Protein AF-A0A4R4M966-F1 (afdb_monomer_lite)

Sequence (171 aa):
MPVGVYNVPHFDFHFYIQPLAERNQIRPGPCPMLTKCDDYKRAKLPVPERYRAPDFSDVDAVEPAMANHLIDLTSPEFHGRPFTHTWIYGQYDGEITFYEAMITKAWFDGQRAGTTGDICVPFRQPREWQLAGWYPTSYCVAYRENRDDYTVALSDFRYREGSPRKSEPSR

Structure (mmCIF, N/CA/C/O backbone):
data_AF-A0A4R4M966-F1
#
_entry.id   AF-A0A4R4M966-F1
#
loop_
_atom_site.group_PDB
_atom_site.id
_atom_site.type_symbol
_atom_site.label_atom_id
_atom_site.label_alt_id
_atom_site.label_comp_id
_atom_site.label_asym_id
_atom_site.label_entity_id
_atom_site.label_seq_id
_atom_site.pdbx_PDB_ins_code
_atom_site.Cartn_x
_atom_site.Cartn_y
_atom_site.Cartn_z
_atom_site.occupancy
_atom_site.B_iso_or_equiv
_atom_site.auth_seq_id
_atom_site.auth_comp_id
_atom_site.auth_asym_id
_atom_site.auth_atom_id
_atom_site.pdbx_PDB_model_num
ATOM 1 N N . MET A 1 1 ? 13.445 -1.791 4.683 1.00 67.00 1 MET A N 1
ATOM 2 C CA . MET A 1 1 ? 12.358 -1.362 5.608 1.00 67.00 1 MET A CA 1
ATOM 3 C C . MET A 1 1 ? 12.818 -0.192 6.487 1.00 67.00 1 MET A C 1
ATOM 5 O O . MET A 1 1 ? 13.939 -0.250 6.991 1.00 67.00 1 MET A O 1
ATOM 9 N N . PRO A 1 2 ? 11.999 0.860 6.687 1.00 77.88 2 PRO A N 1
ATOM 10 C CA . PRO A 1 2 ? 12.363 2.014 7.513 1.00 77.88 2 PRO A CA 1
ATOM 11 C C . PRO A 1 2 ? 12.540 1.648 8.994 1.00 77.88 2 PRO A C 1
ATOM 13 O O . PRO A 1 2 ? 11.638 1.103 9.633 1.00 77.88 2 PRO A O 1
ATOM 16 N N . VAL A 1 3 ? 13.713 1.955 9.552 1.00 81.25 3 VAL A N 1
ATOM 17 C CA . VAL A 1 3 ? 14.059 1.608 10.938 1.00 81.25 3 VAL A CA 1
ATOM 18 C C . VAL A 1 3 ? 13.221 2.429 11.917 1.00 81.25 3 VAL A C 1
ATOM 20 O O . VAL A 1 3 ? 13.208 3.654 11.856 1.00 81.25 3 VAL A O 1
ATOM 23 N N . GLY A 1 4 ? 12.551 1.748 12.850 1.00 83.50 4 GLY A N 1
ATOM 24 C CA . GLY A 1 4 ? 11.837 2.379 13.965 1.00 83.50 4 GLY A CA 1
ATOM 25 C C . GLY A 1 4 ? 10.470 2.985 13.632 1.00 83.50 4 GLY A C 1
ATOM 26 O O . GLY A 1 4 ? 9.835 3.506 14.540 1.00 83.50 4 GLY A O 1
ATOM 27 N N . VAL A 1 5 ? 10.010 2.904 12.378 1.00 89.62 5 VAL A N 1
ATOM 28 C CA . VAL A 1 5 ? 8.715 3.469 11.952 1.00 89.62 5 VAL A CA 1
ATOM 29 C C . VAL A 1 5 ? 7.574 2.469 12.171 1.00 89.62 5 VAL A C 1
ATOM 31 O O . VAL A 1 5 ? 6.616 2.764 12.880 1.00 89.62 5 VAL A O 1
ATOM 34 N N . TYR A 1 6 ? 7.703 1.251 11.638 1.00 93.31 6 TYR A N 1
ATOM 35 C CA . TYR A 1 6 ? 6.679 0.197 11.735 1.00 93.31 6 TYR A CA 1
ATOM 36 C C . TYR A 1 6 ? 6.970 -0.809 12.863 1.00 93.31 6 T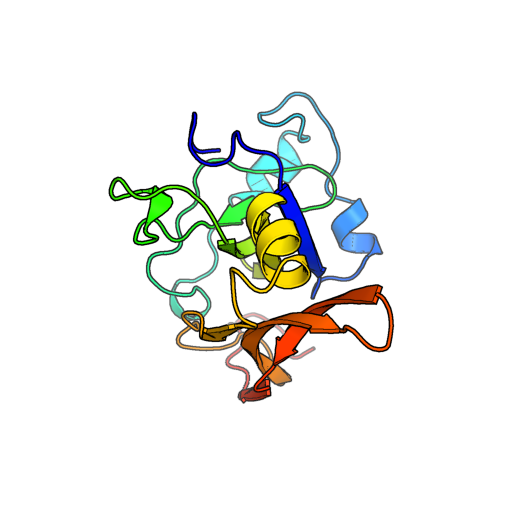YR A C 1
ATOM 38 O O . TYR A 1 6 ? 6.766 -2.008 12.723 1.00 93.31 6 TYR A O 1
ATOM 46 N N . ASN A 1 7 ? 7.514 -0.345 13.993 1.00 91.88 7 ASN A N 1
ATOM 47 C CA . ASN A 1 7 ? 7.960 -1.201 15.106 1.00 91.88 7 ASN A CA 1
ATOM 48 C C . ASN A 1 7 ? 6.902 -1.427 16.207 1.00 91.88 7 ASN A C 1
ATOM 50 O O . ASN A 1 7 ? 7.208 -2.026 17.239 1.00 91.88 7 ASN A O 1
ATOM 54 N N . VAL A 1 8 ? 5.677 -0.941 16.015 1.00 96.06 8 VAL A N 1
ATOM 55 C CA . VAL A 1 8 ? 4.538 -1.172 16.919 1.00 96.06 8 VAL A CA 1
ATOM 56 C C . VAL A 1 8 ? 3.713 -2.367 16.435 1.00 96.06 8 VAL A C 1
ATOM 58 O O . VAL A 1 8 ? 3.754 -2.658 15.249 1.00 96.06 8 VAL A O 1
ATOM 61 N N . PRO A 1 9 ? 2.935 -3.069 17.278 1.00 98.06 9 PRO A N 1
ATOM 62 C CA . PRO A 1 9 ? 2.073 -4.154 16.806 1.00 98.06 9 PRO A CA 1
ATOM 63 C C . PRO A 1 9 ? 1.074 -3.683 15.739 1.00 98.06 9 PRO A C 1
ATOM 65 O O . PRO A 1 9 ? 0.321 -2.730 15.962 1.00 98.06 9 PRO A O 1
ATOM 68 N N . HIS A 1 10 ? 1.047 -4.364 14.597 1.00 98.06 10 HIS A N 1
ATOM 69 C CA . HIS A 1 10 ? 0.202 -4.035 13.452 1.00 98.06 10 HIS A CA 1
ATOM 70 C C . HIS A 1 10 ? -0.138 -5.290 12.640 1.00 98.06 10 HIS A C 1
ATOM 72 O O . HIS A 1 10 ? 0.378 -6.376 12.910 1.00 98.06 10 HIS A O 1
ATOM 78 N N . PHE A 1 11 ? -1.068 -5.130 11.704 1.00 98.31 11 PHE A N 1
ATOM 79 C CA . PHE A 1 11 ? -1.511 -6.155 10.770 1.00 98.31 11 PHE A CA 1
ATOM 80 C C . PHE A 1 11 ? -1.362 -5.652 9.337 1.00 98.31 11 PHE A C 1
ATOM 82 O O . PHE A 1 11 ? -1.744 -4.513 9.055 1.00 98.31 11 PHE A O 1
ATOM 89 N N . ASP A 1 12 ? -0.920 -6.550 8.459 1.00 97.56 12 ASP A N 1
ATOM 90 C CA . ASP A 1 12 ? -0.593 -6.263 7.061 1.00 97.56 12 ASP A CA 1
ATOM 91 C C . ASP A 1 12 ? -1.593 -6.966 6.143 1.00 97.56 12 ASP A C 1
ATOM 93 O O . ASP A 1 12 ? -1.545 -8.184 5.919 1.00 97.56 12 ASP A O 1
ATOM 97 N N . PHE A 1 13 ? -2.551 -6.207 5.622 1.00 98.25 13 PHE A N 1
ATOM 98 C CA . PHE A 1 13 ? -3.630 -6.744 4.801 1.00 98.25 13 PHE A CA 1
ATOM 99 C C . PHE A 1 13 ? -3.240 -6.712 3.329 1.00 98.25 13 PHE A C 1
ATOM 101 O O . PHE A 1 13 ? -3.405 -5.696 2.660 1.00 98.25 13 PHE A O 1
ATOM 108 N N . HIS A 1 14 ? -2.760 -7.845 2.822 1.00 97.69 14 HIS A N 1
ATOM 109 C CA . HIS A 1 14 ? -2.342 -7.991 1.433 1.00 97.69 14 HIS A CA 1
ATOM 110 C C . HIS A 1 14 ? -3.511 -8.370 0.511 1.00 97.69 14 HIS A C 1
ATOM 112 O O . HIS A 1 14 ? -4.112 -9.440 0.639 1.00 97.69 14 HIS A O 1
ATOM 118 N N . PHE A 1 15 ? -3.767 -7.534 -0.490 1.00 97.38 15 PHE A N 1
ATOM 119 C CA . PHE A 1 15 ? -4.709 -7.771 -1.580 1.00 97.38 15 PHE A CA 1
ATOM 120 C C . PHE A 1 15 ? -3.929 -8.097 -2.855 1.00 97.38 15 PHE A C 1
ATOM 122 O O . PHE A 1 15 ? -3.533 -7.210 -3.613 1.00 97.38 15 PHE A O 1
ATOM 129 N N . TYR A 1 16 ? -3.677 -9.385 -3.084 1.00 96.50 16 TYR A N 1
ATOM 130 C CA . TYR A 1 16 ? -2.956 -9.838 -4.271 1.00 96.50 16 TYR A CA 1
ATOM 131 C C . TYR A 1 16 ? -3.815 -9.708 -5.526 1.00 96.50 16 TYR A C 1
ATOM 133 O O . TYR A 1 16 ? -4.934 -10.218 -5.579 1.00 96.50 16 TYR A O 1
ATOM 141 N N . ILE A 1 17 ? -3.246 -9.067 -6.544 1.00 93.62 17 ILE A N 1
ATOM 142 C CA . ILE A 1 17 ? -3.785 -9.057 -7.909 1.00 93.62 17 ILE A CA 1
ATOM 143 C C . ILE A 1 17 ? -3.038 -10.046 -8.814 1.00 93.62 17 ILE A C 1
ATOM 145 O O . ILE A 1 17 ? -3.580 -10.471 -9.832 1.00 93.62 17 ILE A O 1
ATOM 149 N N . GLN A 1 18 ? -1.832 -10.474 -8.418 1.00 93.44 18 GLN A N 1
ATOM 150 C CA . GLN A 1 18 ? -1.130 -11.598 -9.041 1.00 93.44 18 GLN A CA 1
ATOM 151 C C . GLN A 1 18 ? -1.713 -12.961 -8.611 1.00 93.44 18 GLN A C 1
ATOM 153 O O . GLN A 1 18 ? -2.183 -13.105 -7.475 1.00 93.44 18 GLN A O 1
ATOM 158 N N . PRO A 1 19 ? -1.631 -14.003 -9.461 1.00 94.81 19 PRO A N 1
ATOM 159 C CA . PRO A 1 19 ? -2.010 -15.361 -9.088 1.00 94.81 19 PRO A CA 1
ATOM 160 C C . PRO A 1 19 ? -1.223 -15.898 -7.884 1.00 94.81 19 PRO A C 1
ATOM 162 O O . PRO A 1 19 ? -0.009 -15.720 -7.770 1.00 94.81 19 PRO A O 1
ATOM 165 N N . LEU A 1 20 ? -1.901 -16.666 -7.025 1.00 94.94 20 LEU A N 1
ATOM 166 C CA . LEU A 1 20 ? -1.300 -17.304 -5.845 1.00 94.94 20 LEU A CA 1
ATOM 167 C C . LEU A 1 20 ? -0.065 -18.154 -6.189 1.00 94.94 20 LEU A C 1
ATOM 169 O O . LEU A 1 20 ? 0.922 -18.152 -5.453 1.00 94.94 20 LEU A O 1
ATOM 173 N N . ALA A 1 21 ? -0.126 -18.889 -7.302 1.00 96.19 21 ALA A N 1
ATOM 174 C CA . ALA A 1 21 ? 0.972 -19.739 -7.743 1.00 96.19 21 ALA A CA 1
ATOM 175 C C . ALA A 1 21 ? 2.231 -18.924 -8.075 1.00 96.19 21 ALA A C 1
ATOM 177 O O . ALA A 1 21 ? 3.318 -19.357 -7.708 1.00 96.19 21 ALA A O 1
ATOM 178 N N . GLU A 1 22 ? 2.080 -17.754 -8.707 1.00 95.50 22 GLU A N 1
ATOM 179 C CA . GLU A 1 22 ? 3.183 -16.850 -9.062 1.00 95.50 22 GLU A CA 1
ATOM 180 C C . GLU A 1 22 ? 3.778 -16.188 -7.819 1.00 95.50 22 GLU A C 1
ATOM 182 O O . GLU A 1 22 ? 4.990 -16.250 -7.619 1.00 95.50 22 GLU A O 1
ATOM 187 N N . ARG A 1 23 ? 2.929 -15.678 -6.916 1.00 95.88 23 ARG A N 1
ATOM 188 C CA . ARG A 1 23 ? 3.353 -15.151 -5.609 1.00 95.88 23 ARG A CA 1
ATOM 189 C C . ARG A 1 23 ? 4.234 -16.149 -4.854 1.00 95.88 23 ARG A C 1
ATOM 191 O O . ARG A 1 23 ? 5.293 -15.802 -4.338 1.00 95.88 23 ARG A O 1
ATOM 198 N N . ASN A 1 24 ? 3.804 -17.409 -4.796 1.00 95.06 24 ASN A N 1
ATOM 199 C CA . ASN A 1 24 ? 4.518 -18.458 -4.071 1.00 95.06 24 ASN A CA 1
ATOM 200 C C . ASN A 1 24 ? 5.859 -18.857 -4.729 1.00 95.06 24 ASN A C 1
ATOM 202 O O . ASN A 1 24 ? 6.621 -19.601 -4.115 1.00 95.06 24 ASN A O 1
ATOM 206 N N . GLN A 1 25 ? 6.175 -18.373 -5.940 1.00 96.56 25 GLN A N 1
ATOM 207 C CA . GLN A 1 25 ? 7.500 -18.546 -6.557 1.00 96.56 25 GLN A CA 1
ATOM 208 C C . GLN A 1 25 ? 8.540 -17.529 -6.070 1.00 96.56 25 GLN A C 1
ATOM 210 O O . GLN A 1 25 ? 9.715 -17.652 -6.421 1.00 96.56 25 GLN A O 1
ATOM 215 N N . ILE A 1 26 ? 8.150 -16.542 -5.260 1.00 97.38 26 ILE A N 1
ATOM 216 C CA . ILE A 1 26 ? 9.080 -15.598 -4.636 1.00 97.38 26 ILE A CA 1
ATOM 217 C C . ILE A 1 26 ? 9.687 -16.293 -3.417 1.00 97.38 26 ILE A C 1
ATOM 219 O O . ILE A 1 26 ? 9.056 -16.407 -2.365 1.00 97.38 26 ILE A O 1
ATOM 223 N N . ARG A 1 27 ? 10.893 -16.840 -3.583 1.00 98.19 27 ARG A N 1
ATOM 224 C CA . ARG A 1 27 ? 11.460 -17.819 -2.646 1.00 98.19 27 ARG A CA 1
ATOM 225 C C . ARG A 1 27 ? 12.258 -17.165 -1.521 1.00 98.19 27 ARG A C 1
ATOM 227 O O . ARG A 1 27 ? 12.891 -16.131 -1.747 1.00 98.19 27 ARG A O 1
ATOM 234 N N . PRO A 1 28 ? 12.345 -17.825 -0.353 1.00 98.12 28 PRO A N 1
ATOM 235 C CA . PRO A 1 28 ? 13.313 -17.446 0.660 1.00 98.12 28 PRO A CA 1
ATOM 236 C C . PRO A 1 28 ? 14.754 -17.730 0.198 1.00 98.12 28 PRO A C 1
ATOM 238 O O . PRO A 1 28 ? 14.999 -18.582 -0.662 1.00 98.12 28 PRO A O 1
ATOM 241 N N . GLY A 1 29 ? 15.730 -17.032 0.774 1.00 97.81 29 GLY A N 1
ATOM 242 C CA . GLY A 1 29 ? 17.145 -17.186 0.455 1.00 97.81 29 GLY A CA 1
ATOM 243 C C . GLY A 1 29 ? 18.059 -16.191 1.182 1.00 97.81 29 GLY A C 1
ATOM 244 O O . GLY A 1 29 ? 17.648 -15.580 2.160 1.00 97.81 29 GLY A O 1
ATOM 245 N N . PRO A 1 30 ? 19.327 -16.059 0.749 1.00 97.44 30 PRO A N 1
ATOM 246 C CA . PRO A 1 30 ? 20.367 -15.384 1.533 1.00 97.44 30 PRO A CA 1
ATOM 247 C C . PRO A 1 30 ? 20.487 -13.870 1.290 1.00 97.44 30 PRO A C 1
ATOM 249 O O . PRO A 1 30 ? 21.359 -13.235 1.877 1.00 97.44 30 PRO A O 1
ATOM 252 N N . CYS A 1 31 ? 19.690 -13.293 0.391 1.00 96.56 31 CYS A N 1
ATOM 253 C CA . CYS A 1 31 ? 19.707 -11.853 0.133 1.00 96.56 31 CYS A CA 1
ATOM 254 C C . CYS A 1 31 ? 18.853 -11.099 1.180 1.00 96.56 31 CYS A C 1
ATOM 256 O O . CYS A 1 31 ? 18.242 -11.750 2.034 1.00 96.56 31 CYS A O 1
ATOM 258 N N . PRO A 1 32 ? 18.847 -9.747 1.188 1.00 95.19 32 PRO A N 1
ATOM 259 C CA . PRO A 1 32 ? 18.140 -8.969 2.207 1.00 95.19 32 PRO A CA 1
ATOM 260 C C . PRO A 1 32 ? 16.692 -9.425 2.423 1.00 95.19 32 PRO A C 1
ATOM 262 O O . PRO A 1 32 ? 16.045 -9.909 1.492 1.00 95.19 32 PRO A O 1
ATOM 265 N N . MET A 1 33 ? 16.222 -9.288 3.669 1.00 92.00 33 MET A N 1
ATOM 266 C CA . MET A 1 33 ? 14.900 -9.751 4.122 1.00 92.00 33 MET A CA 1
ATOM 267 C C . MET A 1 33 ? 14.638 -11.238 3.804 1.00 92.00 33 MET A C 1
ATOM 269 O O . MET A 1 33 ? 13.527 -11.652 3.510 1.00 92.00 33 MET A O 1
ATOM 273 N N . LEU A 1 34 ? 15.692 -12.062 3.842 1.00 95.81 34 LEU A N 1
ATOM 274 C CA . LEU A 1 34 ? 15.625 -13.510 3.629 1.00 95.81 34 LEU A CA 1
ATOM 275 C C . LEU A 1 34 ? 15.036 -13.920 2.271 1.00 95.81 34 LEU A C 1
ATOM 277 O O . LEU A 1 34 ? 14.466 -15.003 2.161 1.00 95.81 34 LEU A O 1
ATOM 281 N N . THR A 1 35 ? 15.201 -13.107 1.225 1.00 97.75 35 THR A N 1
ATOM 282 C CA . THR A 1 35 ? 14.730 -13.420 -0.135 1.00 97.75 35 THR A CA 1
ATOM 283 C C . THR A 1 35 ? 15.828 -14.082 -0.977 1.00 97.75 35 THR A C 1
ATOM 2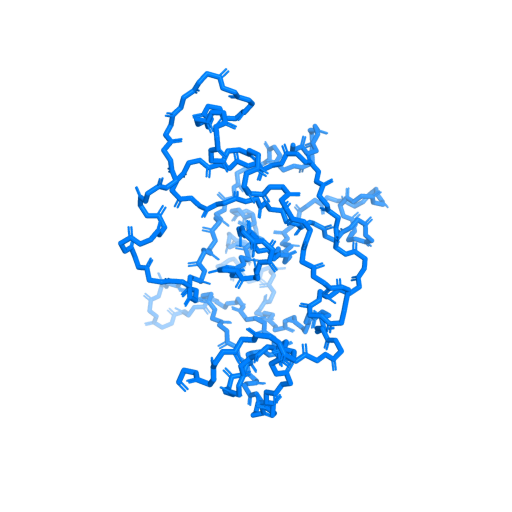85 O O . THR A 1 35 ? 17.024 -13.815 -0.824 1.00 97.75 35 THR A O 1
ATOM 288 N N . LYS A 1 36 ? 15.468 -14.970 -1.911 1.00 98.31 36 LYS A N 1
ATOM 289 C CA . LYS A 1 36 ? 16.419 -15.517 -2.889 1.00 98.31 36 LYS A CA 1
ATOM 290 C C . LYS A 1 36 ? 16.943 -14.400 -3.787 1.00 98.31 36 LYS A C 1
ATOM 292 O O . LYS A 1 36 ? 16.175 -13.657 -4.378 1.00 98.31 36 LYS A O 1
ATOM 297 N N . CYS A 1 37 ? 18.258 -14.341 -3.981 1.00 98.19 37 CYS A N 1
ATOM 298 C CA . CYS A 1 37 ? 18.905 -13.234 -4.687 1.00 98.19 37 CYS A CA 1
ATOM 299 C C . CYS A 1 37 ? 18.390 -12.938 -6.108 1.00 98.19 37 CYS A C 1
ATOM 301 O O . CYS A 1 37 ? 18.378 -11.776 -6.506 1.00 98.19 37 CYS A O 1
ATOM 303 N N . ASP A 1 38 ? 17.953 -13.945 -6.870 1.00 98.19 38 ASP A N 1
ATOM 304 C CA . ASP A 1 38 ? 17.373 -13.706 -8.202 1.00 98.19 38 ASP A CA 1
ATOM 305 C C . ASP A 1 38 ? 15.976 -13.090 -8.103 1.00 98.19 38 ASP A C 1
ATOM 307 O O . ASP A 1 38 ? 15.662 -12.152 -8.832 1.00 98.19 38 ASP A O 1
ATOM 311 N N . ASP A 1 39 ? 15.165 -13.572 -7.159 1.00 98.25 39 ASP A N 1
ATOM 312 C CA . ASP A 1 39 ? 13.818 -13.056 -6.921 1.00 98.25 39 ASP A CA 1
ATOM 313 C C . ASP A 1 39 ? 13.890 -11.644 -6.321 1.00 98.25 39 ASP A C 1
ATOM 315 O O . ASP A 1 39 ? 13.113 -10.777 -6.703 1.00 98.25 39 ASP A O 1
ATOM 319 N N . TYR A 1 40 ? 14.892 -11.373 -5.479 1.00 98.12 40 TYR A N 1
ATOM 320 C CA . TYR A 1 40 ? 15.189 -10.040 -4.959 1.00 98.12 40 TYR A CA 1
ATOM 321 C C . TYR A 1 40 ? 15.524 -9.046 -6.082 1.00 98.12 40 TYR A C 1
ATOM 323 O O . TYR A 1 40 ? 14.960 -7.958 -6.134 1.00 98.12 40 TYR A O 1
ATOM 331 N N . LYS A 1 41 ? 16.384 -9.422 -7.039 1.00 98.00 41 LYS A N 1
ATOM 332 C CA . LYS A 1 41 ? 16.695 -8.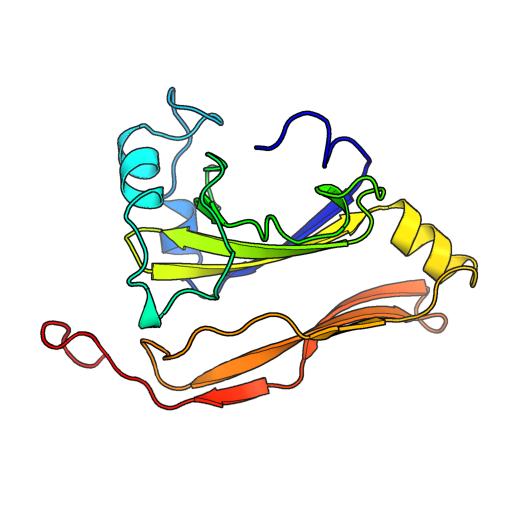566 -8.201 1.00 98.00 41 LYS A CA 1
ATOM 333 C C . LYS A 1 41 ? 15.456 -8.287 -9.056 1.00 98.00 41 LYS A C 1
ATOM 335 O O . LYS A 1 41 ? 15.255 -7.150 -9.471 1.00 98.00 41 LYS A O 1
ATOM 340 N N . ARG A 1 42 ? 14.632 -9.311 -9.295 1.00 97.94 42 ARG A N 1
ATOM 341 C CA . ARG A 1 42 ? 13.366 -9.214 -10.042 1.00 97.94 42 ARG A CA 1
ATOM 342 C C . ARG A 1 42 ? 12.351 -8.302 -9.361 1.00 97.94 42 ARG A C 1
ATOM 344 O O . ARG A 1 42 ? 11.759 -7.446 -10.012 1.00 97.94 42 ARG A O 1
ATOM 351 N N . ALA A 1 43 ? 12.212 -8.418 -8.043 1.00 97.62 43 ALA A N 1
ATOM 352 C CA . ALA A 1 43 ? 11.331 -7.573 -7.244 1.00 97.62 43 ALA A CA 1
ATOM 353 C C . ALA A 1 43 ? 11.717 -6.083 -7.301 1.00 97.62 43 ALA A C 1
ATOM 355 O O . ALA A 1 43 ? 10.865 -5.218 -7.123 1.00 97.62 43 ALA A O 1
ATOM 356 N N . LYS A 1 44 ? 12.986 -5.772 -7.596 1.00 96.81 44 LYS A N 1
ATOM 357 C CA . LYS A 1 44 ? 13.507 -4.402 -7.722 1.00 96.81 44 LYS A CA 1
ATOM 358 C C . LYS A 1 44 ? 13.512 -3.857 -9.152 1.00 96.81 44 LYS A C 1
ATOM 360 O O . LYS A 1 44 ? 13.967 -2.736 -9.372 1.00 96.81 44 LYS A O 1
ATOM 365 N N . LEU A 1 45 ? 13.010 -4.611 -10.134 1.00 97.38 45 LEU A N 1
ATOM 366 C CA . LEU A 1 45 ? 12.796 -4.071 -11.477 1.00 97.38 45 LEU A CA 1
ATOM 367 C C . LEU A 1 45 ? 11.744 -2.951 -11.403 1.00 97.38 45 LEU A C 1
ATOM 369 O O . LEU A 1 45 ? 10.663 -3.183 -10.860 1.00 97.38 45 LEU A O 1
ATOM 373 N N . PRO A 1 46 ? 12.038 -1.736 -11.898 1.00 94.69 46 PRO A N 1
ATOM 374 C CA . PRO A 1 46 ? 11.150 -0.599 -11.710 1.00 94.69 46 PRO A CA 1
ATOM 375 C C . PRO A 1 46 ? 9.866 -0.765 -12.523 1.00 94.69 46 PRO A C 1
ATOM 377 O O . PRO A 1 46 ? 9.911 -1.069 -13.719 1.00 94.69 46 PRO A O 1
ATOM 380 N N . VAL A 1 47 ? 8.723 -0.491 -11.893 1.00 95.19 47 VAL A N 1
ATOM 381 C CA . VAL A 1 47 ? 7.466 -0.298 -12.622 1.00 95.19 47 VAL A CA 1
ATOM 382 C C . VAL A 1 47 ? 7.574 0.972 -13.476 1.00 95.19 47 VAL A C 1
ATOM 384 O O . VAL A 1 47 ? 8.015 2.006 -12.965 1.00 95.19 47 VAL A O 1
ATOM 387 N N . PRO A 1 48 ? 7.182 0.952 -14.766 1.00 95.06 48 PRO A N 1
ATOM 388 C CA . PRO A 1 48 ? 7.155 2.158 -15.587 1.00 95.06 48 PRO A CA 1
ATOM 389 C C . PRO A 1 48 ? 6.350 3.279 -14.923 1.00 95.06 48 PRO A C 1
ATOM 391 O O . PRO A 1 48 ? 5.225 3.052 -14.489 1.00 95.06 48 PRO A O 1
ATOM 394 N N . GLU A 1 49 ? 6.886 4.502 -14.927 1.00 93.69 49 GLU A N 1
ATOM 395 C CA . GLU A 1 49 ? 6.344 5.628 -14.147 1.00 93.69 49 GLU A CA 1
ATOM 396 C C . GLU A 1 49 ? 4.847 5.882 -14.359 1.00 93.69 49 GLU A C 1
ATOM 398 O O . GLU A 1 49 ? 4.119 6.190 -13.424 1.00 93.69 49 GLU A O 1
ATOM 403 N N . ARG A 1 50 ? 4.352 5.695 -15.587 1.00 94.75 50 ARG A N 1
ATOM 404 C CA . ARG A 1 50 ? 2.928 5.876 -15.904 1.00 94.75 50 ARG A CA 1
ATOM 405 C C . ARG A 1 50 ? 1.996 4.901 -15.172 1.00 94.75 50 ARG A C 1
ATOM 407 O O . ARG A 1 50 ? 0.835 5.243 -14.981 1.00 94.75 50 ARG A O 1
ATOM 414 N N . TYR A 1 51 ? 2.491 3.730 -14.768 1.00 95.19 51 TYR A N 1
ATOM 415 C CA . TYR A 1 51 ? 1.745 2.708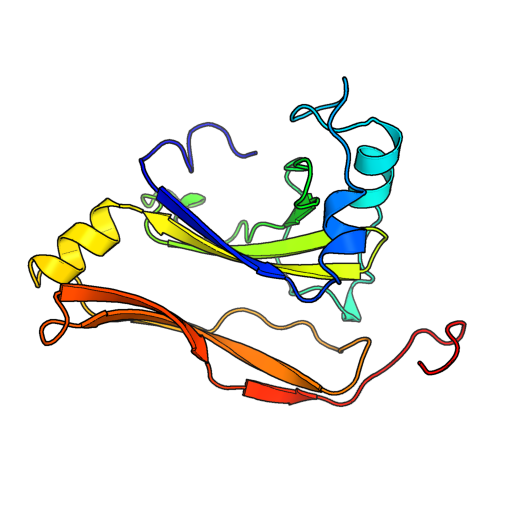 -14.026 1.00 95.19 51 TYR A CA 1
ATOM 416 C C . TYR A 1 51 ? 2.048 2.721 -12.521 1.00 95.19 51 TYR A C 1
ATOM 418 O O . TYR A 1 51 ? 1.522 1.889 -11.785 1.00 95.19 51 TYR A O 1
ATOM 426 N N . ARG A 1 52 ? 2.891 3.647 -12.049 1.00 93.25 52 ARG A N 1
ATOM 427 C CA . ARG A 1 52 ? 3.239 3.801 -10.636 1.00 93.25 52 ARG A CA 1
ATOM 428 C C . ARG A 1 52 ? 2.475 4.986 -10.048 1.00 93.25 52 ARG A C 1
ATOM 430 O O . ARG A 1 52 ? 2.338 6.025 -10.691 1.00 93.25 52 ARG A O 1
ATOM 437 N N . ALA A 1 53 ? 1.959 4.833 -8.832 1.00 93.69 53 ALA A N 1
ATOM 438 C CA . ALA A 1 53 ? 1.422 5.967 -8.089 1.00 93.69 53 ALA A CA 1
ATOM 439 C C . ALA A 1 53 ? 2.571 6.907 -7.664 1.00 93.69 53 ALA A C 1
ATOM 441 O O . ALA A 1 53 ? 3.638 6.420 -7.279 1.00 93.69 53 ALA A O 1
ATOM 442 N N . PRO A 1 54 ? 2.386 8.236 -7.722 1.00 91.31 54 PRO A N 1
ATOM 443 C CA . PRO A 1 54 ? 3.440 9.184 -7.366 1.00 91.31 54 PRO A CA 1
ATOM 444 C C . PRO A 1 54 ? 3.818 9.095 -5.881 1.00 91.31 54 PRO A C 1
ATOM 446 O O . PRO A 1 54 ? 2.987 8.752 -5.042 1.00 91.31 54 PRO A O 1
ATOM 449 N N . ASP A 1 55 ? 5.075 9.435 -5.579 1.00 90.81 55 ASP A N 1
ATOM 450 C CA . ASP A 1 55 ? 5.680 9.508 -4.233 1.00 90.81 55 ASP A CA 1
ATOM 451 C C . ASP A 1 55 ? 5.885 8.165 -3.498 1.00 90.81 55 ASP A C 1
ATOM 453 O O . ASP A 1 55 ? 6.449 8.130 -2.402 1.00 90.81 55 ASP A O 1
ATOM 457 N N . PHE A 1 56 ? 5.522 7.044 -4.126 1.00 95.38 56 PHE A N 1
ATOM 458 C CA . PHE A 1 56 ? 5.810 5.700 -3.623 1.00 95.38 56 PHE A CA 1
ATOM 459 C C . PHE A 1 56 ? 7.226 5.256 -3.992 1.00 95.38 56 PHE A C 1
ATOM 461 O O . PHE A 1 56 ? 7.582 5.180 -5.171 1.00 95.38 56 PHE A O 1
ATOM 468 N N . SER A 1 57 ? 8.038 4.941 -2.986 1.00 94.12 57 SER A N 1
ATOM 469 C CA . SER A 1 57 ? 9.468 4.662 -3.136 1.00 94.12 57 SER A CA 1
ATOM 470 C C . SER A 1 57 ? 9.841 3.247 -2.712 1.00 94.12 57 SER A C 1
ATOM 472 O O . SER A 1 57 ? 9.310 2.718 -1.739 1.00 94.12 57 SER A O 1
ATOM 474 N N . ASP A 1 58 ? 10.802 2.661 -3.425 1.00 95.19 58 ASP A N 1
ATOM 475 C CA . ASP A 1 58 ? 11.478 1.430 -3.013 1.00 95.19 58 ASP A CA 1
ATOM 476 C C . ASP A 1 58 ? 12.397 1.730 -1.818 1.00 95.19 58 ASP A C 1
ATOM 478 O O . ASP A 1 58 ? 13.364 2.486 -1.938 1.00 95.19 58 ASP A O 1
ATOM 482 N N . VAL A 1 59 ? 12.081 1.140 -0.665 1.00 93.50 59 VAL A N 1
ATOM 483 C CA . VAL A 1 59 ? 12.838 1.280 0.595 1.00 93.50 59 VAL A CA 1
ATOM 484 C C . VAL A 1 59 ? 13.540 -0.018 0.998 1.00 93.50 59 VAL A C 1
ATOM 486 O O . VAL A 1 59 ? 13.794 -0.270 2.186 1.00 93.50 59 VAL A O 1
ATOM 489 N N . ASP A 1 60 ? 13.821 -0.862 0.009 1.00 94.12 60 ASP A N 1
ATOM 490 C CA . ASP A 1 60 ? 14.469 -2.153 0.179 1.00 94.12 60 ASP A CA 1
ATOM 491 C C . ASP A 1 60 ? 13.685 -3.088 1.114 1.00 94.12 60 ASP A C 1
ATOM 493 O O . ASP A 1 60 ? 14.178 -3.557 2.142 1.00 94.12 60 ASP A O 1
ATOM 497 N N . ALA A 1 61 ? 12.406 -3.285 0.800 1.00 95.25 61 ALA A N 1
ATOM 498 C CA . ALA A 1 61 ? 11.473 -4.101 1.573 1.00 95.25 61 ALA A CA 1
ATOM 499 C C . ALA A 1 61 ? 10.944 -5.245 0.697 1.00 95.25 61 ALA A C 1
ATOM 501 O O . ALA A 1 61 ? 9.782 -5.269 0.304 1.00 95.25 61 ALA A O 1
ATOM 502 N N . VAL A 1 62 ? 11.836 -6.173 0.340 1.00 96.94 62 VAL A N 1
ATOM 503 C CA . VAL A 1 62 ? 11.516 -7.317 -0.522 1.00 96.94 62 VAL A CA 1
ATOM 504 C C . VAL A 1 62 ? 11.343 -8.580 0.304 1.00 96.94 62 VAL A C 1
ATOM 506 O O . VAL A 1 62 ? 12.333 -9.129 0.773 1.00 96.94 62 VAL A O 1
ATOM 509 N N . GLU A 1 63 ? 10.121 -9.085 0.409 1.00 96.12 63 GLU A N 1
ATOM 510 C CA . GLU A 1 63 ? 9.812 -10.234 1.262 1.00 96.12 63 GLU A CA 1
ATOM 511 C C . GLU A 1 63 ? 9.433 -11.492 0.454 1.00 96.12 63 GLU A C 1
ATOM 513 O O . GLU A 1 63 ? 8.745 -11.395 -0.577 1.00 96.12 63 GLU A O 1
ATOM 518 N N . PRO A 1 64 ? 9.827 -12.698 0.912 1.00 96.44 64 PRO A N 1
ATOM 519 C CA . PRO A 1 64 ? 9.398 -13.958 0.317 1.00 96.44 64 PRO A CA 1
ATOM 520 C C . PRO A 1 64 ? 7.877 -14.107 0.323 1.00 96.44 64 PRO A C 1
ATOM 522 O O . PRO A 1 64 ? 7.198 -13.685 1.254 1.00 96.44 64 PRO A O 1
ATOM 525 N N . ALA A 1 65 ? 7.339 -14.760 -0.709 1.00 95.31 65 ALA A N 1
ATOM 526 C CA . ALA A 1 65 ? 5.901 -14.949 -0.905 1.00 95.31 65 ALA A CA 1
ATOM 527 C C . ALA A 1 65 ? 5.059 -13.652 -0.877 1.00 95.31 65 ALA A C 1
ATOM 529 O O . ALA A 1 65 ? 3.842 -13.732 -0.712 1.00 95.31 65 ALA A O 1
ATOM 530 N N . MET A 1 66 ? 5.684 -12.485 -1.072 1.00 94.50 66 MET A N 1
ATOM 531 C CA . MET A 1 66 ? 5.024 -11.182 -1.181 1.00 94.50 66 MET A CA 1
ATOM 532 C C . MET A 1 66 ? 5.496 -10.492 -2.463 1.00 94.50 66 MET A C 1
ATOM 534 O O . MET A 1 66 ? 4.983 -10.830 -3.528 1.00 94.50 66 MET A O 1
ATOM 538 N N . ALA A 1 67 ? 6.456 -9.567 -2.354 1.00 95.94 67 ALA A N 1
ATOM 539 C CA . ALA A 1 67 ? 7.370 -9.024 -3.362 1.00 95.94 67 ALA A CA 1
ATOM 540 C C . ALA A 1 67 ? 8.061 -7.783 -2.747 1.00 95.94 67 ALA A C 1
ATOM 542 O O . ALA A 1 67 ? 8.299 -7.761 -1.539 1.00 95.94 67 ALA A O 1
ATOM 543 N N . ASN A 1 68 ? 8.398 -6.759 -3.543 1.00 97.88 68 ASN A N 1
ATOM 544 C CA . ASN A 1 68 ? 8.899 -5.489 -3.016 1.00 97.88 68 ASN A CA 1
ATOM 545 C C . ASN A 1 68 ? 7.755 -4.568 -2.578 1.00 97.88 68 ASN A C 1
ATOM 547 O O . ASN A 1 68 ? 6.772 -4.435 -3.307 1.00 97.88 68 ASN A O 1
ATOM 551 N N . HIS A 1 69 ? 7.930 -3.891 -1.448 1.00 97.50 69 HIS A N 1
ATOM 552 C CA . HIS A 1 69 ? 6.976 -2.945 -0.880 1.00 97.50 69 HIS A CA 1
ATOM 553 C C . HIS A 1 69 ? 7.403 -1.512 -1.209 1.00 97.50 69 HIS A C 1
ATOM 555 O O . HIS A 1 69 ? 8.475 -1.052 -0.805 1.00 97.50 69 HIS A O 1
ATOM 561 N N . LEU A 1 70 ? 6.552 -0.802 -1.945 1.00 97.19 70 LEU A N 1
ATOM 562 C CA . LEU A 1 70 ? 6.713 0.613 -2.251 1.00 97.19 70 LEU A CA 1
ATOM 563 C C . LEU A 1 70 ? 5.932 1.440 -1.235 1.00 97.19 70 LEU A C 1
ATOM 565 O O . LEU A 1 70 ? 4.731 1.234 -1.059 1.00 97.19 70 LEU A O 1
ATOM 569 N N . ILE A 1 71 ? 6.605 2.401 -0.606 1.00 95.62 71 ILE A N 1
ATOM 570 C CA . ILE A 1 71 ? 6.064 3.165 0.524 1.00 95.62 71 ILE A CA 1
ATOM 571 C C . ILE A 1 71 ? 5.912 4.638 0.157 1.00 95.62 71 ILE A C 1
ATOM 573 O O . ILE A 1 71 ? 6.813 5.220 -0.449 1.00 95.62 71 ILE A O 1
ATOM 577 N N . ASP A 1 72 ? 4.794 5.248 0.549 1.00 95.12 72 ASP A N 1
ATOM 578 C CA . ASP A 1 72 ? 4.594 6.694 0.461 1.00 95.12 72 ASP A CA 1
ATOM 579 C C . ASP A 1 72 ? 5.432 7.411 1.528 1.00 95.12 72 ASP A C 1
ATOM 581 O O . ASP A 1 72 ? 5.097 7.428 2.713 1.00 95.12 72 ASP A O 1
ATOM 585 N N . LEU A 1 73 ? 6.539 8.021 1.103 1.00 91.69 73 LEU A N 1
ATOM 586 C CA . LEU A 1 73 ? 7.437 8.749 2.006 1.00 91.69 73 LEU A CA 1
ATOM 587 C C . LEU A 1 73 ? 6.875 10.101 2.462 1.00 91.69 73 LEU A C 1
ATOM 589 O O . LEU A 1 73 ? 7.498 10.761 3.289 1.00 91.69 73 LEU A O 1
ATOM 593 N N . THR A 1 74 ? 5.720 10.517 1.932 1.00 93.75 74 THR A N 1
ATOM 594 C CA . THR A 1 74 ? 5.000 11.714 2.388 1.00 93.75 74 THR A CA 1
ATOM 595 C C . THR A 1 74 ? 4.019 11.420 3.527 1.00 93.75 74 THR A C 1
ATOM 597 O O . THR A 1 74 ? 3.392 12.343 4.058 1.00 93.75 74 THR A O 1
ATOM 600 N N . SER A 1 75 ? 3.857 10.145 3.902 1.00 93.81 75 SER A N 1
ATOM 601 C CA . SER A 1 75 ? 2.927 9.739 4.952 1.00 93.81 75 SER A CA 1
ATOM 602 C C . SER A 1 75 ? 3.340 10.292 6.325 1.00 93.81 75 SER A C 1
ATOM 604 O O . SER A 1 75 ? 4.533 10.491 6.587 1.00 93.81 75 SER A O 1
ATOM 606 N N . PRO A 1 76 ? 2.379 10.561 7.232 1.00 94.81 76 PRO A N 1
ATOM 607 C CA . PRO A 1 76 ? 2.644 11.245 8.500 1.00 94.81 76 PRO A CA 1
ATOM 608 C C . PRO A 1 76 ? 3.740 10.601 9.360 1.00 94.81 76 PRO A C 1
ATOM 610 O O . PRO A 1 76 ? 4.453 11.317 10.071 1.00 94.81 76 PRO A O 1
ATOM 613 N N . GLU A 1 77 ? 3.901 9.277 9.285 1.00 95.25 77 GLU A N 1
ATOM 614 C CA . GLU A 1 77 ? 4.906 8.518 10.030 1.00 95.25 77 GLU A CA 1
ATOM 615 C C . GLU A 1 77 ? 6.356 8.877 9.672 1.00 95.25 77 GLU A C 1
ATOM 617 O O . GLU A 1 77 ? 7.258 8.696 10.490 1.00 95.25 77 GLU A O 1
ATOM 622 N N . PHE A 1 78 ? 6.580 9.483 8.503 1.00 94.06 78 PHE A N 1
ATOM 623 C CA . PHE A 1 78 ? 7.881 10.015 8.086 1.00 94.06 78 PHE A CA 1
ATOM 624 C C . PHE A 1 78 ? 8.064 11.503 8.419 1.00 94.06 78 PHE A C 1
ATOM 626 O O . PHE A 1 78 ? 9.128 12.076 8.182 1.00 94.06 78 PHE A O 1
ATOM 633 N N . HIS A 1 79 ? 7.050 12.132 9.020 1.00 94.75 79 HIS A N 1
ATOM 634 C CA . HIS A 1 79 ? 7.006 13.565 9.322 1.00 94.75 79 HIS A CA 1
ATOM 635 C C . HIS A 1 79 ? 6.704 13.853 10.802 1.00 94.75 79 HIS A C 1
ATOM 637 O O . HIS A 1 79 ? 6.076 14.855 11.147 1.00 94.75 79 HIS A O 1
ATOM 643 N N . GLY A 1 80 ? 7.170 12.978 11.698 1.00 92.00 80 GLY A N 1
ATOM 644 C CA . GLY A 1 80 ? 7.107 13.182 13.149 1.00 92.00 80 GLY A CA 1
ATOM 645 C C . GLY A 1 80 ? 5.757 12.848 13.787 1.00 92.00 80 GLY A C 1
ATOM 646 O O . GLY A 1 80 ? 5.542 13.168 14.958 1.00 92.00 80 GLY A O 1
ATOM 647 N N . ARG A 1 81 ? 4.841 12.208 13.051 1.00 95.50 81 ARG A N 1
ATOM 648 C CA . ARG A 1 81 ? 3.636 11.600 13.628 1.00 95.50 81 ARG A CA 1
ATOM 649 C C . ARG A 1 81 ? 3.862 10.105 13.878 1.00 95.50 81 ARG A C 1
ATOM 651 O O . ARG A 1 81 ? 4.694 9.501 13.213 1.00 95.50 81 ARG A O 1
ATOM 658 N N . PRO A 1 82 ? 3.141 9.487 14.824 1.00 94.75 82 PRO A N 1
ATOM 659 C CA . PRO A 1 82 ? 3.151 8.035 14.969 1.00 94.75 82 PRO A CA 1
ATOM 660 C C . PRO A 1 82 ? 2.531 7.340 13.751 1.00 94.75 82 PRO A C 1
ATOM 662 O O . PRO A 1 82 ? 1.567 7.847 13.177 1.00 94.75 82 PRO A O 1
ATOM 665 N N . PHE A 1 83 ? 3.032 6.152 13.419 1.00 97.50 83 PHE A N 1
ATOM 666 C CA . PHE A 1 83 ? 2.363 5.230 12.504 1.00 97.50 83 PHE A CA 1
ATOM 667 C C . PHE A 1 83 ? 1.041 4.736 13.114 1.00 97.50 83 PHE A C 1
ATOM 669 O O . PHE A 1 83 ? 1.010 4.289 14.262 1.00 97.50 83 PHE A O 1
ATOM 676 N N . THR A 1 84 ? -0.046 4.821 12.345 1.00 97.56 84 THR A N 1
ATOM 677 C CA . THR A 1 84 ? -1.390 4.357 12.732 1.00 97.56 84 THR A CA 1
ATOM 678 C C . THR A 1 84 ? -1.979 3.423 11.685 1.00 97.56 84 THR A C 1
ATOM 680 O O . THR A 1 84 ? -2.405 2.314 12.013 1.00 97.56 84 THR A O 1
ATOM 683 N N . HIS A 1 85 ? -1.985 3.873 10.435 1.00 97.50 85 HIS A N 1
ATOM 684 C CA . HIS A 1 85 ? -2.336 3.115 9.249 1.00 97.50 85 HIS A CA 1
ATOM 685 C C . HIS A 1 85 ? -1.598 3.712 8.043 1.00 97.50 85 HIS A C 1
ATOM 687 O O . HIS A 1 85 ? -1.342 4.916 8.014 1.00 97.50 85 HIS A O 1
ATOM 693 N N . THR A 1 86 ? -1.255 2.894 7.052 1.00 97.25 86 THR A N 1
ATOM 694 C CA . THR A 1 86 ? -0.583 3.353 5.827 1.00 97.25 86 THR A CA 1
ATOM 695 C C . THR A 1 86 ? -0.965 2.471 4.643 1.00 97.25 86 THR A C 1
ATOM 697 O O . THR A 1 86 ? -1.434 1.345 4.823 1.00 97.25 86 THR A O 1
ATOM 700 N N . TRP A 1 87 ? -0.803 3.006 3.436 1.00 97.75 87 TRP A N 1
ATOM 701 C CA . TRP A 1 87 ? -1.059 2.290 2.188 1.00 97.75 87 TRP A CA 1
ATOM 702 C C . TRP A 1 87 ? 0.258 1.972 1.491 1.00 97.75 87 TRP A C 1
ATOM 704 O O . TRP A 1 87 ? 1.147 2.821 1.444 1.00 97.75 87 TRP A O 1
ATOM 714 N N . ILE A 1 88 ? 0.357 0.776 0.918 1.00 97.75 88 ILE A N 1
ATOM 715 C CA . ILE A 1 88 ? 1.537 0.277 0.216 1.00 97.75 88 ILE A CA 1
ATOM 716 C C . ILE A 1 88 ? 1.131 -0.303 -1.140 1.00 97.75 88 ILE A C 1
ATOM 718 O O . ILE A 1 88 ? 0.079 -0.929 -1.305 1.00 97.75 88 ILE A O 1
ATOM 722 N N . TYR A 1 89 ? 2.008 -0.099 -2.121 1.00 97.94 89 TYR A N 1
ATOM 723 C CA . TYR A 1 89 ? 1.955 -0.798 -3.399 1.00 97.94 89 TYR A CA 1
ATOM 724 C C . TYR A 1 89 ? 3.028 -1.880 -3.452 1.00 97.94 89 TYR A C 1
ATOM 726 O O . TYR A 1 89 ? 4.202 -1.613 -3.210 1.00 97.94 89 TYR A O 1
ATOM 734 N N . GLY A 1 90 ? 2.636 -3.087 -3.835 1.00 97.62 90 GLY A N 1
ATOM 735 C CA . GLY A 1 90 ? 3.549 -4.189 -4.076 1.00 97.62 90 GLY A CA 1
ATOM 736 C C . GLY A 1 90 ? 4.010 -4.259 -5.522 1.00 97.62 90 GLY A C 1
ATOM 737 O O . GLY A 1 90 ? 3.172 -4.157 -6.419 1.00 97.62 90 GLY A O 1
ATOM 738 N N . GLN A 1 91 ? 5.304 -4.480 -5.769 1.00 97.12 91 GLN A N 1
ATOM 739 C CA . GLN A 1 91 ? 5.830 -4.665 -7.124 1.00 97.12 91 GLN A CA 1
ATOM 740 C C . GLN A 1 91 ? 6.677 -5.929 -7.294 1.00 97.12 91 GLN A C 1
ATOM 742 O O . GLN A 1 91 ? 7.465 -6.294 -6.419 1.00 97.12 91 GLN A O 1
ATOM 747 N N . TYR A 1 92 ? 6.576 -6.548 -8.470 1.00 97.56 92 TYR A N 1
ATOM 748 C CA . TYR A 1 92 ? 7.450 -7.629 -8.921 1.00 97.56 92 TYR A CA 1
ATOM 749 C C . TYR A 1 92 ? 7.573 -7.606 -10.448 1.00 97.56 92 TYR A C 1
ATOM 751 O O . TYR A 1 92 ? 6.602 -7.302 -11.131 1.00 97.56 92 TYR A O 1
ATOM 759 N N . ASP A 1 93 ? 8.760 -7.892 -10.993 1.00 96.56 93 ASP A N 1
ATOM 760 C CA . ASP A 1 93 ? 9.020 -7.922 -12.446 1.00 96.56 93 ASP A CA 1
ATOM 761 C C . ASP A 1 93 ? 8.599 -6.652 -13.220 1.00 96.56 93 ASP A C 1
ATOM 763 O O . ASP A 1 93 ? 8.269 -6.691 -14.407 1.00 96.56 93 ASP A O 1
ATOM 767 N N . GLY A 1 94 ? 8.655 -5.487 -12.568 1.00 95.44 94 GLY A N 1
ATOM 768 C CA . GLY A 1 94 ? 8.254 -4.220 -13.182 1.00 95.44 94 GLY A CA 1
ATOM 769 C C . GLY A 1 94 ? 6.739 -4.050 -13.329 1.00 95.44 94 GLY A C 1
ATOM 770 O O . GLY A 1 94 ? 6.301 -3.216 -14.124 1.00 95.44 94 GLY A O 1
ATOM 771 N N . GLU A 1 95 ? 5.949 -4.794 -12.555 1.00 95.94 95 GLU A N 1
ATOM 772 C CA . GLU A 1 95 ? 4.492 -4.683 -12.471 1.00 95.94 95 GLU A CA 1
ATOM 773 C C . GLU A 1 95 ? 4.043 -4.479 -11.021 1.00 95.94 95 GLU A C 1
ATOM 775 O O . GLU A 1 95 ? 4.728 -4.892 -10.084 1.00 95.94 95 GLU A O 1
ATOM 780 N N . ILE A 1 96 ? 2.881 -3.849 -10.832 1.00 96.56 96 ILE A N 1
ATOM 781 C CA . ILE A 1 96 ? 2.204 -3.816 -9.531 1.00 96.56 96 ILE A CA 1
ATOM 782 C C . ILE A 1 96 ? 1.478 -5.149 -9.350 1.00 96.56 96 ILE A C 1
ATOM 784 O O . ILE A 1 96 ? 0.694 -5.535 -10.216 1.00 96.56 96 ILE A O 1
ATOM 788 N N . THR A 1 97 ? 1.726 -5.852 -8.245 1.00 96.75 97 THR A N 1
ATOM 789 C CA . THR A 1 97 ? 1.260 -7.238 -8.038 1.00 96.75 97 THR A CA 1
ATOM 790 C C . THR A 1 97 ? 0.403 -7.442 -6.793 1.00 96.75 97 THR A C 1
ATOM 792 O O . THR A 1 97 ? -0.316 -8.445 -6.689 1.00 96.75 97 THR A O 1
ATOM 795 N N . PHE A 1 98 ? 0.414 -6.485 -5.867 1.00 97.56 98 PHE A N 1
ATOM 796 C CA . PHE A 1 98 ? -0.505 -6.450 -4.736 1.00 97.56 98 PHE A CA 1
ATOM 797 C C . PHE A 1 98 ? -0.715 -5.026 -4.223 1.00 97.56 98 PHE A C 1
ATOM 799 O O . PHE A 1 98 ? 0.042 -4.104 -4.533 1.00 97.56 98 PHE A O 1
ATOM 806 N N . TYR A 1 99 ? -1.755 -4.877 -3.415 1.00 98.00 99 TYR A N 1
ATOM 807 C CA . TYR A 1 99 ? -1.974 -3.717 -2.569 1.00 98.00 99 TYR A CA 1
ATOM 808 C C . TYR A 1 99 ? -1.904 -4.115 -1.110 1.00 98.00 99 TYR A C 1
ATOM 810 O O . TYR A 1 99 ? -2.218 -5.258 -0.774 1.00 98.00 99 TYR A O 1
ATOM 818 N N . GLU A 1 100 ? -1.565 -3.175 -0.244 1.00 98.19 100 GLU A N 1
ATOM 819 C CA . GLU A 1 100 ? -1.505 -3.448 1.179 1.00 98.19 100 GLU A CA 1
ATOM 820 C C . GLU A 1 100 ? -1.966 -2.257 2.008 1.00 98.19 100 GLU A C 1
ATOM 822 O O . GLU A 1 100 ? -1.602 -1.108 1.756 1.00 98.19 100 GLU A O 1
ATOM 827 N N . ALA A 1 101 ? 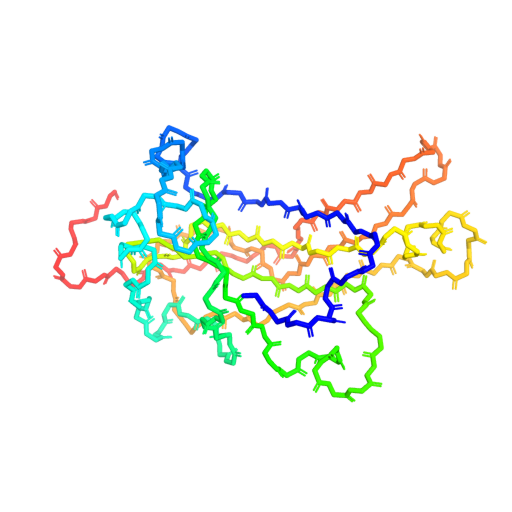-2.765 -2.563 3.027 1.00 98.31 101 ALA A N 1
ATOM 828 C CA . ALA A 1 101 ? -3.019 -1.657 4.132 1.00 98.31 101 ALA A CA 1
ATOM 829 C C . ALA A 1 101 ? -2.342 -2.228 5.379 1.00 98.31 101 ALA A C 1
ATOM 831 O O . ALA A 1 101 ? -2.715 -3.313 5.826 1.00 98.31 101 ALA A O 1
ATOM 832 N N . MET A 1 102 ? -1.392 -1.495 5.956 1.00 98.19 102 MET A N 1
ATOM 833 C CA . MET A 1 102 ? -0.866 -1.820 7.282 1.00 98.19 102 MET A CA 1
ATOM 834 C C . MET A 1 102 ? -1.636 -1.004 8.314 1.00 98.19 102 MET A C 1
ATOM 836 O O . MET A 1 102 ? -1.781 0.209 8.150 1.00 98.19 102 MET A O 1
ATOM 840 N N . ILE A 1 103 ? -2.143 -1.640 9.371 1.00 98.62 103 ILE A N 1
ATOM 841 C CA . ILE A 1 103 ? -2.966 -0.982 10.397 1.00 98.62 103 ILE A CA 1
ATOM 842 C C . ILE A 1 103 ? -2.507 -1.430 11.781 1.00 98.62 103 ILE A C 1
ATOM 844 O O . ILE A 1 103 ? -2.423 -2.622 12.080 1.00 98.62 103 ILE A O 1
ATOM 848 N N . THR A 1 104 ? -2.222 -0.468 12.654 1.00 98.56 104 THR A N 1
ATOM 849 C CA . THR A 1 104 ? -1.800 -0.747 14.030 1.00 98.56 104 THR A CA 1
ATOM 850 C C . THR A 1 104 ? -2.898 -1.425 14.842 1.00 98.56 104 THR A C 1
ATOM 852 O O . THR A 1 104 ? -4.082 -1.108 14.728 1.00 98.56 104 THR A O 1
ATOM 855 N N . LYS A 1 105 ? -2.507 -2.315 15.759 1.00 98.38 105 LYS A N 1
ATOM 856 C CA . LYS A 1 105 ? -3.439 -2.916 16.723 1.00 98.38 105 LYS A CA 1
ATOM 857 C C . LYS A 1 105 ? -4.156 -1.845 17.557 1.00 98.38 105 LYS A C 1
ATOM 859 O O . LYS A 1 105 ? -5.341 -1.983 17.838 1.00 98.38 105 LYS A O 1
ATOM 864 N N . ALA A 1 106 ? -3.450 -0.770 17.918 1.00 98.31 106 ALA A N 1
ATOM 865 C CA . ALA A 1 106 ? -4.012 0.340 18.687 1.00 98.31 106 ALA A CA 1
ATOM 866 C C . ALA A 1 106 ? -5.176 1.037 17.960 1.00 98.31 106 ALA A C 1
ATOM 868 O O . ALA A 1 106 ? -6.128 1.452 18.616 1.00 98.31 106 ALA A O 1
ATOM 869 N N . TRP A 1 107 ? -5.134 1.122 16.624 1.00 98.38 107 TRP A N 1
ATOM 870 C CA . TRP A 1 107 ? -6.251 1.636 15.830 1.00 98.38 107 TRP A CA 1
ATOM 871 C C . TRP A 1 107 ? -7.504 0.771 15.997 1.00 98.38 107 TRP A C 1
ATOM 873 O O . TRP A 1 107 ? -8.574 1.285 16.314 1.00 98.38 107 TRP A O 1
ATOM 883 N N . PHE A 1 108 ? -7.358 -0.550 15.857 1.00 98.50 108 PHE A N 1
ATOM 884 C CA . PHE A 1 108 ? -8.455 -1.501 16.052 1.00 98.50 108 PHE A CA 1
ATOM 885 C C . PHE A 1 108 ? -9.011 -1.458 17.481 1.00 98.50 108 PHE A C 1
ATOM 887 O O . PHE A 1 108 ? -10.222 -1.342 17.664 1.00 98.50 108 PHE A O 1
ATOM 894 N N . ASP A 1 109 ? -8.141 -1.462 18.498 1.00 98.31 109 ASP A N 1
ATOM 895 C CA . ASP A 1 109 ? -8.558 -1.324 19.900 1.00 98.31 109 ASP A CA 1
ATOM 896 C C . ASP A 1 109 ? -9.342 -0.016 20.124 1.00 98.31 109 ASP A C 1
ATOM 898 O O . ASP A 1 109 ? -10.344 -0.006 20.840 1.00 98.31 109 ASP A O 1
ATOM 902 N N . GLY A 1 110 ? -8.918 1.076 19.478 1.00 98.19 110 GLY A N 1
ATOM 903 C CA . GLY A 1 110 ? -9.600 2.366 19.515 1.00 98.19 110 GLY A CA 1
ATOM 904 C C . GLY A 1 110 ? -10.975 2.348 18.849 1.00 98.19 110 GLY A C 1
ATOM 905 O O . GLY A 1 110 ? -11.914 2.925 19.396 1.00 98.19 110 GLY A O 1
ATOM 906 N N . GLN A 1 111 ? -11.126 1.652 17.717 1.00 98.00 111 GLN A N 1
ATOM 907 C CA . GLN A 1 111 ? -12.430 1.463 17.070 1.00 98.00 111 GLN A CA 1
ATOM 908 C C . GLN A 1 111 ? -13.392 0.686 17.966 1.00 98.00 111 GLN A C 1
ATOM 910 O O . GLN A 1 111 ? -14.517 1.123 18.195 1.00 98.00 111 GLN A O 1
ATOM 915 N N . ARG A 1 112 ? -12.925 -0.413 18.565 1.00 97.75 112 ARG A N 1
ATOM 916 C CA . ARG A 1 112 ? -13.735 -1.203 19.500 1.00 97.75 112 ARG A CA 1
ATOM 917 C C . ARG A 1 112 ? -14.116 -0.434 20.763 1.00 97.75 112 ARG A C 1
ATOM 919 O O . ARG A 1 112 ? -15.201 -0.637 21.296 1.00 97.75 112 ARG A O 1
ATOM 926 N N . ALA A 1 113 ? -13.231 0.434 21.250 1.00 97.50 113 ALA A N 1
ATOM 927 C CA . ALA A 1 113 ? -13.483 1.281 22.413 1.00 97.50 113 ALA A CA 1
ATOM 928 C C . ALA A 1 113 ? -14.289 2.557 22.091 1.00 97.50 113 ALA A C 1
ATOM 930 O O . ALA A 1 113 ? -14.585 3.324 23.007 1.00 97.50 113 ALA A O 1
ATOM 931 N N . GLY A 1 114 ? -14.605 2.823 20.818 1.00 96.62 114 GLY A N 1
ATOM 932 C CA . GLY A 1 114 ? -15.290 4.043 20.380 1.00 96.62 114 GLY A CA 1
ATOM 933 C C . GLY A 1 114 ? -14.446 5.321 20.479 1.00 96.62 114 GLY A C 1
ATOM 934 O O . GLY A 1 114 ? -14.988 6.423 20.431 1.00 96.62 114 GLY A O 1
ATOM 935 N N . THR A 1 115 ? -13.123 5.206 20.636 1.00 97.50 115 THR A N 1
ATOM 936 C CA . THR A 1 115 ? -12.198 6.355 20.699 1.00 97.50 115 THR A CA 1
ATOM 937 C C . THR A 1 115 ? -11.600 6.711 19.340 1.00 97.50 115 THR A C 1
ATOM 939 O O . THR A 1 115 ? -11.035 7.791 19.177 1.00 97.50 115 THR A O 1
ATOM 942 N N . THR A 1 116 ? -11.728 5.818 18.360 1.00 95.75 116 THR A N 1
ATOM 943 C CA . THR A 1 116 ? -11.372 6.033 16.954 1.00 95.75 116 THR A CA 1
ATOM 944 C C . THR A 1 116 ? -12.562 5.637 16.087 1.00 95.75 116 THR A C 1
ATOM 946 O O . THR A 1 116 ? -13.216 4.640 16.366 1.00 95.75 116 THR A O 1
ATOM 949 N N . GLY A 1 117 ? -12.878 6.425 15.060 1.00 96.62 117 GLY A N 1
ATOM 950 C CA . GLY A 1 117 ? -13.991 6.128 14.156 1.00 96.62 117 GLY A CA 1
ATOM 951 C C . GLY A 1 117 ? -13.626 5.146 13.043 1.00 96.62 117 GLY A C 1
ATOM 952 O O . GLY A 1 117 ? -12.454 4.837 12.803 1.00 96.62 117 GLY A O 1
ATOM 953 N N . ASP A 1 118 ? -14.643 4.701 12.315 1.00 97.81 118 ASP A N 1
ATOM 954 C CA . ASP A 1 118 ? -14.461 4.067 11.012 1.00 97.81 118 ASP A CA 1
ATOM 955 C C . ASP A 1 118 ? -13.857 5.067 10.020 1.00 97.81 118 ASP A C 1
ATOM 957 O O . ASP A 1 118 ? -14.159 6.264 10.053 1.00 97.81 118 ASP A O 1
ATOM 961 N N . ILE A 1 119 ? -13.002 4.577 9.124 1.00 98.00 119 ILE A N 1
ATOM 962 C CA . ILE A 1 119 ? -12.357 5.405 8.102 1.00 98.00 119 ILE A CA 1
ATOM 963 C C . ILE A 1 119 ? -12.500 4.789 6.722 1.00 98.00 119 ILE A C 1
ATOM 965 O O . ILE A 1 119 ? -12.496 3.572 6.573 1.00 98.00 119 ILE A O 1
ATOM 969 N N . CYS A 1 120 ? -12.552 5.654 5.713 1.00 98.25 120 CYS A N 1
ATOM 970 C CA . CYS A 1 120 ? -12.272 5.322 4.323 1.00 98.25 120 CYS A CA 1
ATOM 971 C C . CYS A 1 120 ? -11.231 6.316 3.814 1.00 98.25 120 CYS A C 1
ATOM 973 O O . CYS A 1 120 ? -11.459 7.527 3.839 1.00 98.25 120 CYS A O 1
ATOM 975 N N . VAL A 1 121 ? -10.077 5.810 3.396 1.00 97.69 121 VAL A N 1
ATOM 976 C CA . VAL A 1 121 ? -8.920 6.618 3.014 1.00 97.69 121 VAL A CA 1
ATOM 977 C C . VAL A 1 121 ? -8.709 6.477 1.508 1.00 97.69 121 VAL A C 1
ATOM 979 O O . VAL A 1 121 ? -8.430 5.365 1.047 1.00 97.69 121 VAL A O 1
ATOM 982 N N . PRO A 1 122 ? -8.839 7.564 0.725 1.00 97.62 122 PRO A N 1
ATOM 983 C CA . PRO A 1 122 ? -8.437 7.540 -0.671 1.00 97.62 122 PRO A CA 1
ATOM 984 C C . PRO A 1 122 ? -6.913 7.439 -0.759 1.00 97.62 122 PRO A C 1
ATOM 986 O O . PRO A 1 122 ? -6.196 8.041 0.041 1.00 97.62 122 PRO A O 1
ATOM 989 N N . PHE A 1 123 ? -6.406 6.723 -1.757 1.00 95.38 123 PHE A N 1
ATOM 990 C CA . PHE A 1 123 ? -4.965 6.594 -1.988 1.00 95.38 123 PHE A CA 1
ATOM 991 C C . PHE A 1 123 ? -4.582 7.035 -3.400 1.00 95.38 123 PHE A C 1
ATOM 993 O O . PHE A 1 123 ? -5.382 6.964 -4.342 1.00 95.38 123 PHE A O 1
ATOM 1000 N N . ARG A 1 124 ? -3.343 7.523 -3.552 1.00 95.50 124 ARG A N 1
ATOM 1001 C CA . ARG A 1 124 ? -2.851 8.042 -4.835 1.00 95.50 124 ARG A CA 1
ATOM 1002 C C . ARG A 1 124 ? -2.876 6.938 -5.886 1.00 95.50 124 ARG A C 1
ATOM 1004 O O . ARG A 1 124 ? -2.451 5.816 -5.628 1.00 95.50 124 ARG A O 1
ATOM 1011 N N . GLN A 1 125 ? -3.376 7.279 -7.065 1.00 9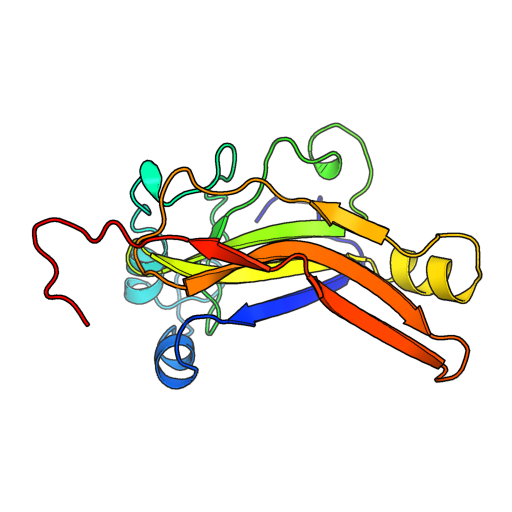6.12 125 GLN A N 1
ATOM 1012 C CA . GLN A 1 125 ? -3.537 6.368 -8.195 1.00 96.12 125 GLN A CA 1
ATOM 1013 C C . GLN A 1 125 ? -2.392 6.560 -9.200 1.00 96.12 125 GLN A C 1
ATOM 1015 O O . GLN A 1 125 ? -1.847 7.666 -9.284 1.00 96.12 125 GLN A O 1
ATOM 1020 N N . PRO A 1 126 ? -2.041 5.535 -9.996 1.00 95.69 126 PRO A N 1
ATOM 1021 C CA . PRO A 1 126 ? -1.192 5.735 -11.162 1.00 95.69 126 PRO A CA 1
ATOM 1022 C C . PRO A 1 126 ? -1.902 6.596 -12.217 1.00 95.69 126 PRO A C 1
ATOM 1024 O O . PRO A 1 126 ? -3.123 6.774 -12.195 1.00 95.69 126 PRO A O 1
ATOM 1027 N N . ARG A 1 127 ? -1.130 7.134 -13.165 1.00 95.44 127 ARG A N 1
ATOM 1028 C CA . ARG A 1 127 ? -1.684 7.934 -14.268 1.00 95.44 127 ARG A CA 1
ATOM 1029 C C . ARG A 1 127 ? -2.404 7.067 -15.303 1.00 95.44 127 ARG A C 1
ATOM 1031 O O . ARG A 1 127 ? -3.365 7.515 -15.921 1.00 95.44 127 ARG A O 1
ATOM 1038 N N . GLU A 1 128 ? -1.910 5.853 -15.512 1.00 96.06 128 GLU A N 1
ATOM 1039 C CA . GLU A 1 128 ? -2.392 4.885 -16.493 1.00 96.06 128 GLU A CA 1
ATOM 1040 C C . GLU A 1 128 ? -2.409 3.481 -15.870 1.00 96.06 128 GLU A C 1
ATOM 1042 O O . GLU A 1 128 ? -1.686 3.206 -14.913 1.00 96.06 128 GLU A O 1
ATOM 1047 N N . TRP A 1 129 ? -3.201 2.572 -16.440 1.00 94.94 129 TRP A N 1
ATOM 1048 C CA . TRP A 1 129 ? -3.285 1.174 -16.011 1.00 94.94 129 TRP A CA 1
ATOM 1049 C C . TRP A 1 129 ? -2.786 0.268 -17.129 1.00 94.94 129 TRP A C 1
ATOM 1051 O O . TRP A 1 129 ? -3.085 0.499 -18.297 1.00 94.94 129 TRP A O 1
ATOM 1061 N N . GLN A 1 130 ? -1.998 -0.752 -16.793 1.00 93.12 130 GLN A N 1
ATOM 1062 C CA . GLN A 1 130 ? -1.478 -1.689 -17.795 1.00 93.12 130 GLN A CA 1
ATOM 1063 C C . GLN A 1 130 ? -2.601 -2.554 -18.384 1.00 93.12 130 GLN A C 1
ATOM 1065 O O . GLN A 1 130 ? -2.594 -2.833 -19.581 1.00 93.12 130 GLN A O 1
ATOM 1070 N N . LEU A 1 131 ? -3.574 -2.929 -17.551 1.00 93.19 131 LEU A N 1
ATOM 1071 C CA . LEU A 1 131 ? -4.734 -3.734 -17.915 1.00 93.19 131 LEU A CA 1
ATOM 1072 C C . LEU A 1 131 ? -6.019 -2.934 -17.690 1.00 93.19 131 LEU A C 1
ATOM 1074 O O . LEU A 1 131 ? -6.084 -2.082 -16.805 1.00 93.19 131 LEU A O 1
ATOM 1078 N N . ALA A 1 132 ? -7.036 -3.208 -18.503 1.00 96.06 132 ALA A N 1
ATOM 1079 C CA . ALA A 1 132 ? -8.365 -2.668 -18.265 1.00 96.06 132 ALA A CA 1
ATOM 1080 C C . ALA A 1 132 ? -9.035 -3.424 -17.110 1.00 96.06 132 ALA A C 1
ATOM 1082 O O . ALA A 1 132 ? -8.846 -4.633 -16.961 1.00 96.06 132 ALA A O 1
ATOM 1083 N N . GLY A 1 133 ? -9.835 -2.735 -16.299 1.00 95.69 133 GLY A N 1
ATOM 1084 C CA . GLY A 1 133 ? -10.511 -3.375 -15.175 1.00 95.69 133 GLY A CA 1
ATOM 1085 C C . GLY A 1 133 ? -11.065 -2.408 -14.143 1.00 95.69 133 GLY A C 1
ATOM 1086 O O . GLY A 1 133 ? -10.996 -1.190 -14.294 1.00 95.69 133 GLY A O 1
ATOM 1087 N N . TRP A 1 134 ? -11.631 -2.972 -13.078 1.00 97.12 134 TRP A N 1
ATOM 1088 C CA . TRP A 1 134 ? -12.125 -2.220 -11.929 1.00 97.12 134 TRP A CA 1
ATOM 1089 C C . TRP A 1 134 ? -11.034 -2.126 -10.871 1.00 97.12 134 TRP A C 1
ATOM 1091 O O . TRP A 1 134 ? -10.648 -3.136 -10.286 1.00 97.12 134 TRP A O 1
ATOM 1101 N N . TYR A 1 135 ? -10.577 -0.906 -10.604 1.00 97.44 135 TYR A N 1
ATOM 1102 C CA . TYR A 1 135 ? -9.523 -0.636 -9.634 1.00 97.44 135 TYR A CA 1
ATOM 1103 C C . TYR A 1 135 ? -10.078 0.140 -8.437 1.00 97.44 135 TYR A C 1
ATOM 1105 O O . TYR A 1 135 ? -10.849 1.084 -8.644 1.00 97.44 135 TYR A O 1
ATOM 1113 N N . PRO A 1 136 ? -9.716 -0.239 -7.200 1.00 97.88 136 PRO A N 1
ATOM 1114 C CA . PRO A 1 136 ? -10.133 0.485 -6.004 1.00 97.88 136 PRO A CA 1
ATOM 1115 C C . PRO A 1 136 ? -9.483 1.867 -5.949 1.00 97.88 136 PRO A C 1
ATOM 1117 O O . PRO A 1 136 ? -8.338 2.035 -6.369 1.00 97.88 136 PRO A O 1
ATOM 1120 N N . THR A 1 137 ? -10.192 2.850 -5.396 1.00 98.06 137 THR A N 1
ATOM 1121 C CA . THR A 1 137 ? -9.624 4.190 -5.152 1.00 98.06 137 THR A CA 1
ATOM 1122 C C . THR A 1 137 ? -9.486 4.532 -3.674 1.00 98.06 137 THR A C 1
ATOM 1124 O O . THR A 1 137 ? -8.852 5.535 -3.345 1.00 98.06 137 THR A O 1
ATOM 1127 N N . SER A 1 138 ? -10.061 3.697 -2.807 1.00 98.50 138 SER A N 1
ATOM 1128 C CA . SER A 1 138 ? -10.078 3.868 -1.358 1.00 98.50 138 SER A CA 1
ATOM 1129 C C . SER A 1 138 ? -9.950 2.512 -0.657 1.00 98.50 138 SER A C 1
ATOM 1131 O O . SER A 1 138 ? -10.316 1.475 -1.221 1.00 98.50 138 SER A O 1
ATOM 1133 N N . TYR A 1 139 ? -9.446 2.508 0.577 1.00 98.44 139 TYR A N 1
ATOM 1134 C CA . TYR A 1 139 ? -9.621 1.387 1.504 1.00 98.44 139 TYR A CA 1
ATOM 1135 C C . TYR A 1 139 ? -10.352 1.870 2.752 1.00 98.44 139 TYR A C 1
ATOM 1137 O O . TYR A 1 139 ? -10.156 3.002 3.192 1.00 98.44 139 TYR A O 1
ATOM 1145 N N . CYS A 1 140 ? -11.199 1.019 3.318 1.00 98.50 140 CYS A N 1
ATOM 1146 C CA . CYS A 1 140 ? -11.957 1.307 4.523 1.00 98.50 140 CYS A CA 1
ATOM 1147 C C . CYS A 1 140 ? -11.583 0.349 5.651 1.00 98.50 140 CYS A C 1
ATOM 1149 O O . CYS A 1 140 ? -11.322 -0.831 5.410 1.00 98.50 140 CYS A O 1
ATOM 1151 N N . VAL A 1 141 ? -11.599 0.869 6.875 1.00 98.50 141 VAL A N 1
ATOM 1152 C CA . VAL A 1 141 ? -11.350 0.133 8.116 1.00 98.50 141 VAL A CA 1
ATOM 1153 C C . VAL A 1 141 ? -12.506 0.420 9.055 1.00 98.50 141 VAL A C 1
ATOM 1155 O O . VAL A 1 141 ? -12.729 1.579 9.409 1.00 98.50 141 VAL A O 1
ATOM 1158 N N . ALA A 1 142 ? -13.230 -0.618 9.455 1.00 98.12 142 ALA A N 1
ATOM 1159 C CA . ALA A 1 142 ? -14.400 -0.458 10.306 1.00 98.12 142 ALA A CA 1
ATOM 1160 C C . ALA A 1 142 ? -14.536 -1.571 11.339 1.00 98.12 142 ALA A C 1
ATOM 1162 O O . ALA A 1 142 ? -14.213 -2.728 11.049 1.00 98.12 142 ALA A O 1
ATOM 1163 N N . TYR A 1 143 ? -15.076 -1.225 12.506 1.00 98.50 143 TYR A N 1
ATOM 1164 C CA . TYR A 1 143 ? -15.493 -2.182 13.528 1.00 98.50 143 TYR A CA 1
ATOM 1165 C C . TYR A 1 143 ? -17.009 -2.391 13.470 1.00 98.50 143 TYR A C 1
ATOM 1167 O O . TYR A 1 143 ? -17.788 -1.443 13.438 1.00 98.50 143 TYR A O 1
ATOM 1175 N N . ARG A 1 144 ? -17.452 -3.651 13.447 1.00 97.19 144 ARG A N 1
ATOM 1176 C CA . ARG A 1 144 ? -18.872 -4.006 13.355 1.00 97.19 144 ARG A CA 1
ATOM 1177 C C . ARG A 1 144 ? -19.377 -4.495 14.701 1.00 97.19 144 ARG A C 1
ATOM 1179 O O . ARG A 1 144 ? -19.292 -5.682 15.007 1.00 97.19 144 ARG A O 1
ATOM 1186 N N . GLU A 1 145 ? -19.969 -3.590 15.475 1.00 95.62 145 GLU A N 1
ATOM 1187 C CA . GLU A 1 145 ? -20.496 -3.885 16.817 1.00 95.62 145 GLU A CA 1
ATOM 1188 C C . GLU A 1 145 ? -21.462 -5.075 16.839 1.00 95.62 145 GLU A C 1
ATOM 1190 O O . GLU A 1 145 ? -21.413 -5.911 17.736 1.00 95.62 145 GLU A O 1
ATOM 1195 N N . ASN A 1 146 ? -22.312 -5.203 15.817 1.00 96.38 146 ASN A N 1
ATOM 1196 C CA . ASN A 1 146 ? -23.285 -6.290 15.725 1.00 96.38 146 ASN A CA 1
ATOM 1197 C C . ASN A 1 146 ? -22.656 -7.678 15.493 1.00 96.38 146 ASN A C 1
ATOM 1199 O O . ASN A 1 146 ? -23.363 -8.680 15.600 1.00 96.38 146 ASN A O 1
ATOM 1203 N N . ARG A 1 147 ? -21.371 -7.744 15.120 1.00 96.69 147 ARG A N 1
ATOM 1204 C CA . ARG A 1 147 ? -20.637 -8.986 14.821 1.00 96.69 147 ARG A CA 1
ATOM 1205 C C . ARG A 1 147 ? -19.382 -9.179 15.677 1.00 96.69 147 ARG A C 1
ATOM 1207 O O . ARG A 1 147 ? -18.797 -10.253 15.595 1.00 96.69 147 ARG A O 1
ATOM 1214 N N . ASP A 1 148 ? -18.999 -8.175 16.470 1.00 96.56 148 ASP A N 1
ATOM 1215 C CA . ASP A 1 148 ? -17.750 -8.124 17.252 1.00 96.56 148 ASP A CA 1
ATOM 1216 C C . ASP A 1 148 ? -16.516 -8.473 16.395 1.00 96.56 148 ASP A C 1
ATOM 1218 O O . ASP A 1 148 ? -15.653 -9.257 16.785 1.00 96.56 148 ASP A O 1
ATOM 1222 N N . ASP A 1 149 ? -16.449 -7.916 15.181 1.00 97.38 149 ASP A N 1
ATOM 1223 C CA . ASP A 1 149 ? -15.343 -8.133 14.248 1.00 97.38 149 ASP A CA 1
ATOM 1224 C C . ASP A 1 149 ? -14.943 -6.848 13.502 1.00 97.38 149 ASP A C 1
ATOM 1226 O O . ASP A 1 149 ? -15.618 -5.818 13.569 1.00 97.38 149 ASP A O 1
ATOM 1230 N N . TYR A 1 150 ? -13.816 -6.910 12.793 1.00 98.25 150 TYR A N 1
ATOM 1231 C CA . TYR A 1 150 ? -13.306 -5.809 11.977 1.00 98.25 150 TYR A CA 1
ATOM 1232 C C . TYR A 1 150 ? -13.443 -6.120 10.490 1.00 98.25 150 TYR A C 1
ATOM 1234 O O . TYR A 1 150 ? -13.428 -7.276 10.057 1.00 98.25 150 TYR A O 1
ATOM 1242 N N . THR A 1 151 ? -13.517 -5.067 9.687 1.00 98.06 151 THR A N 1
ATOM 1243 C CA . THR A 1 151 ? -13.401 -5.141 8.232 1.00 98.06 151 THR A CA 1
ATOM 1244 C C . THR A 1 151 ? -12.275 -4.244 7.759 1.00 98.06 151 THR A C 1
ATOM 1246 O O . THR A 1 151 ? -12.161 -3.104 8.200 1.00 98.06 151 THR A O 1
ATOM 1249 N N . VAL A 1 152 ? -11.466 -4.771 6.844 1.00 98.44 152 VAL A N 1
ATOM 1250 C CA . VAL A 1 152 ? -10.499 -4.012 6.050 1.00 98.44 152 VAL A CA 1
ATOM 1251 C C . VAL A 1 152 ? -10.815 -4.329 4.601 1.00 98.44 152 VAL A C 1
ATOM 1253 O O . VAL A 1 152 ? -10.707 -5.482 4.180 1.00 98.44 152 VAL A O 1
ATOM 1256 N N . ALA A 1 153 ? -11.311 -3.341 3.866 1.00 98.25 153 ALA A N 1
ATOM 1257 C CA . ALA A 1 153 ? -11.912 -3.564 2.559 1.00 98.25 153 ALA A CA 1
ATOM 1258 C C . ALA A 1 153 ? -11.459 -2.521 1.547 1.00 98.25 153 ALA A C 1
ATOM 1260 O O . ALA A 1 153 ? -11.367 -1.338 1.854 1.00 98.25 153 ALA A O 1
ATOM 1261 N N . LEU A 1 154 ? -11.241 -2.966 0.316 1.00 98.56 154 LEU A N 1
ATOM 1262 C CA . LEU A 1 154 ? -11.098 -2.086 -0.835 1.00 98.56 154 LEU A CA 1
ATOM 1263 C C . LEU A 1 154 ? -12.479 -1.566 -1.246 1.00 98.56 154 LEU A C 1
ATOM 1265 O O . LEU A 1 154 ? -13.453 -2.322 -1.238 1.00 98.56 154 LEU A O 1
ATOM 1269 N N . SER A 1 155 ? -12.572 -0.294 -1.617 1.00 98.19 155 SER A N 1
ATOM 1270 C CA . SER A 1 155 ? -13.835 0.356 -1.968 1.00 98.19 155 SER A CA 1
ATOM 1271 C C . SER A 1 155 ? -13.673 1.357 -3.117 1.00 98.19 155 SER A C 1
ATOM 1273 O O . SER A 1 155 ? -12.585 1.554 -3.668 1.00 98.19 155 SER A O 1
ATOM 1275 N N . ASP A 1 156 ? -14.801 1.948 -3.526 1.00 98.19 156 ASP A N 1
ATOM 1276 C CA . ASP A 1 156 ? -14.878 2.975 -4.571 1.00 98.19 156 ASP A CA 1
ATOM 1277 C C . ASP A 1 156 ? -14.280 2.551 -5.919 1.00 98.19 156 ASP A C 1
ATOM 1279 O O . ASP A 1 156 ? -13.628 3.331 -6.610 1.00 98.19 156 ASP A O 1
ATOM 1283 N N . PHE A 1 157 ? -14.522 1.302 -6.321 1.00 98.31 157 PHE A N 1
ATOM 1284 C CA . PHE A 1 157 ? -13.986 0.766 -7.567 1.00 98.31 157 PHE A CA 1
ATOM 1285 C C . PHE A 1 157 ? -14.399 1.612 -8.777 1.00 98.31 157 PHE A C 1
ATOM 1287 O O . PHE A 1 157 ? -15.581 1.896 -9.001 1.00 98.31 157 PHE A O 1
ATOM 1294 N N . ARG A 1 158 ? -13.410 1.981 -9.595 1.00 98.19 158 ARG A N 1
ATOM 1295 C CA . ARG A 1 158 ? -13.599 2.692 -10.862 1.00 98.19 158 ARG A CA 1
ATOM 1296 C C . ARG A 1 158 ? -13.043 1.867 -12.004 1.00 98.19 158 ARG A C 1
ATOM 1298 O O . ARG A 1 158 ? -11.923 1.364 -11.926 1.00 98.19 158 ARG A O 1
ATOM 1305 N N . TYR A 1 159 ? -13.827 1.761 -13.069 1.00 97.75 159 TYR A N 1
ATOM 1306 C CA . TYR A 1 159 ? -13.352 1.156 -14.299 1.00 97.75 159 TYR A CA 1
ATOM 1307 C C . TYR A 1 159 ? -12.268 2.036 -14.930 1.00 97.75 159 TYR A C 1
ATOM 1309 O O . TYR A 1 159 ? -12.400 3.265 -14.976 1.00 97.75 159 TYR A O 1
ATOM 1317 N N . ARG A 1 160 ? -11.196 1.404 -15.399 1.00 96.88 160 ARG A N 1
ATOM 1318 C CA . ARG A 1 160 ? -10.067 2.032 -16.081 1.00 96.88 160 ARG A CA 1
ATOM 1319 C C . ARG A 1 160 ? -9.809 1.300 -17.380 1.00 96.88 160 ARG A C 1
ATOM 1321 O O . ARG A 1 160 ? -9.820 0.072 -17.411 1.00 96.88 160 ARG A O 1
ATOM 1328 N N . GLU A 1 161 ? -9.553 2.072 -18.425 1.00 96.56 161 GLU A N 1
ATOM 1329 C CA . GLU A 1 161 ? -9.040 1.529 -19.675 1.00 96.56 161 GLU A CA 1
ATOM 1330 C C . GLU A 1 161 ? -7.574 1.123 -19.505 1.00 96.56 161 GLU A C 1
ATOM 1332 O O . GLU A 1 161 ? -6.814 1.767 -18.774 1.00 96.56 161 GLU A O 1
ATOM 1337 N N . GLY A 1 162 ? -7.191 0.049 -20.189 1.00 92.06 162 GLY A N 1
ATOM 1338 C CA . GLY A 1 162 ? -5.820 -0.439 -20.219 1.00 92.06 162 GLY A CA 1
ATOM 1339 C C . GLY A 1 162 ? -5.012 0.241 -21.320 1.00 92.06 162 GLY A C 1
ATOM 1340 O O . GLY A 1 162 ? -5.455 0.338 -22.462 1.00 92.06 162 GLY A O 1
ATOM 1341 N N . SER A 1 163 ? -3.792 0.642 -20.990 1.00 91.75 163 SER A N 1
ATOM 1342 C CA . SER A 1 163 ? -2.790 1.152 -21.924 1.00 91.75 163 SER A CA 1
ATOM 1343 C C . SER A 1 163 ? -1.586 0.209 -21.908 1.00 91.75 163 SER A C 1
ATOM 1345 O O . SER A 1 163 ? -0.581 0.557 -21.288 1.00 91.75 163 SER A O 1
ATOM 1347 N N . PRO A 1 164 ? -1.648 -0.990 -22.520 1.00 81.31 164 PRO A N 1
ATOM 1348 C CA . PRO A 1 164 ? -0.568 -1.976 -22.452 1.00 81.31 164 PRO A CA 1
ATOM 1349 C C . PRO A 1 164 ? 0.728 -1.464 -23.099 1.00 81.31 164 PRO A C 1
ATOM 1351 O O . PRO A 1 164 ? 0.735 -0.536 -23.917 1.00 81.31 164 PRO A O 1
ATOM 1354 N N . ARG A 1 165 ? 1.870 -2.062 -22.737 1.00 76.06 165 ARG A N 1
ATOM 1355 C CA . ARG A 1 165 ? 3.153 -1.733 -23.377 1.00 76.06 165 ARG A CA 1
ATOM 1356 C C . ARG A 1 165 ? 3.082 -2.106 -24.863 1.00 76.06 165 ARG A C 1
ATOM 1358 O O . ARG A 1 165 ? 2.589 -3.170 -25.209 1.00 76.06 165 ARG A O 1
ATOM 1365 N N . LYS A 1 166 ? 3.643 -1.269 -25.749 1.00 65.75 166 LYS A N 1
ATOM 1366 C CA . LYS A 1 166 ? 3.628 -1.477 -27.219 1.00 65.75 166 LYS A CA 1
ATOM 1367 C C . LYS A 1 166 ? 4.256 -2.806 -27.694 1.00 65.75 166 LYS A C 1
ATOM 1369 O O . LYS A 1 166 ? 4.153 -3.119 -28.873 1.00 65.75 166 LYS A O 1
ATOM 1374 N N . SER A 1 167 ? 4.917 -3.556 -26.812 1.00 60.06 167 SER A N 1
ATOM 1375 C CA . SER A 1 167 ? 5.549 -4.852 -27.084 1.00 60.06 167 SER A CA 1
ATOM 1376 C C . SER A 1 167 ? 4.886 -6.037 -26.366 1.00 60.06 167 SER A C 1
ATOM 1378 O O . SER A 1 167 ? 5.409 -7.144 -26.441 1.00 60.06 167 SER A O 1
ATOM 1380 N N . GLU A 1 168 ? 3.783 -5.828 -25.645 1.00 56.41 168 GLU A N 1
ATOM 1381 C CA . GLU A 1 168 ? 3.048 -6.890 -24.952 1.00 56.41 168 GLU A CA 1
ATOM 1382 C C . GLU A 1 168 ? 1.850 -7.334 -25.803 1.00 56.41 168 GLU A C 1
ATOM 1384 O O . GLU A 1 168 ? 1.065 -6.480 -26.224 1.00 56.41 168 GLU A O 1
ATOM 1389 N N . PRO A 1 169 ? 1.678 -8.639 -26.088 1.00 45.91 169 PRO A N 1
ATOM 1390 C CA . PRO A 1 169 ? 0.440 -9.116 -26.688 1.00 45.91 169 PRO A CA 1
ATOM 1391 C C . PRO A 1 169 ? -0.723 -8.860 -25.720 1.00 45.91 169 PRO A C 1
ATOM 1393 O O . PRO A 1 169 ? -0.573 -9.026 -24.509 1.00 45.91 169 PRO A O 1
ATOM 1396 N N . SER A 1 170 ? -1.879 -8.460 -26.260 1.00 50.22 170 SER A N 1
ATOM 1397 C CA . SER A 1 170 ? -3.133 -8.410 -25.497 1.00 50.22 170 SER A CA 1
ATOM 1398 C C . SER A 1 170 ? -3.350 -9.773 -24.843 1.00 50.22 170 SER A C 1
ATOM 1400 O O . SER A 1 170 ? -3.404 -10.775 -25.559 1.00 50.22 170 SER A O 1
ATOM 1402 N N . ARG A 1 171 ? -3.427 -9.809 -23.510 1.00 48.62 171 ARG A N 1
ATOM 1403 C CA . ARG A 1 171 ? -3.953 -10.979 -22.798 1.00 48.62 171 ARG A CA 1
ATOM 1404 C C . ARG A 1 171 ? -5.458 -11.082 -23.014 1.00 48.62 171 ARG A C 1
ATOM 1406 O O . ARG A 1 171 ? -6.082 -10.019 -23.242 1.00 48.62 171 ARG A O 1
#

Secondary structure (DSSP, 8-state):
--TTTS-SSEEEEEEE-S-HHHHTTS-EEEEGGGE-HHHHHHHTSPPPGGGSPTTEEEEEEE-TTS-EEEEETTSGGGTTSPP-EEEEEEEETTEEEEEEEEEEHHHHHHHHTTSS--EEEE-PPPSSBSS-EEE--EEEEEEETTTTEEEEEEE--EEE-B---TTSPP-

Foldseek 3Di:
DDPPQPPAAKDKDKAFPADQVVLQVQDAPDDPQRTDPVQLVQLPPAAPQQQDFPQFAFPSQQHRSFGTKTFRCPDVSVVPDHDAKGKIFGGGNNHTTIIIIMGHPVQVVCQVVVNHAKDKAFDGGRNAAQAWDWDFRIWIWHQDPVVRDIDIDGDDTDTGHHDHDPPDPDD

Radius of gyration: 16.9 Å; chains: 1; bounding box: 44×33×50 Å

pLDDT: mean 94.29, std 8.68, range [45.91, 98.62]